Protein AF-A0A9D2LM99-F1 (afdb_monomer_lite)

Structure (mmCIF, N/CA/C/O backbone):
data_AF-A0A9D2LM99-F1
#
_entry.id   AF-A0A9D2LM99-F1
#
loop_
_atom_site.group_PDB
_atom_site.id
_atom_site.type_symbol
_atom_site.label_atom_id
_atom_site.label_alt_id
_atom_site.label_comp_id
_atom_site.label_asym_id
_atom_site.label_entity_id
_atom_site.label_seq_id
_atom_site.pdbx_PDB_ins_code
_atom_site.Cartn_x
_atom_site.Cartn_y
_atom_site.Cartn_z
_atom_site.occupancy
_atom_site.B_iso_or_equiv
_atom_site.auth_seq_id
_atom_site.auth_comp_id
_atom_site.auth_asym_id
_atom_site.auth_atom_id
_atom_site.pdbx_PDB_model_num
ATOM 1 N N . MET A 1 1 ? -6.825 -0.199 -17.457 1.00 86.19 1 MET A N 1
ATOM 2 C CA . MET A 1 1 ? -7.559 -1.390 -16.972 1.00 86.19 1 MET A CA 1
ATOM 3 C C . MET A 1 1 ? -7.053 -1.706 -15.575 1.00 86.19 1 MET A C 1
ATOM 5 O O . MET A 1 1 ? -5.858 -1.558 -15.360 1.00 86.19 1 MET A O 1
ATOM 9 N N . VAL A 1 2 ? -7.929 -2.083 -14.642 1.00 91.19 2 VAL A N 1
ATOM 10 C CA . VAL A 1 2 ? -7.531 -2.520 -13.291 1.00 91.19 2 VAL A CA 1
ATOM 11 C C . VAL A 1 2 ? -7.297 -4.029 -13.312 1.00 91.19 2 VAL A C 1
ATOM 13 O O . VAL A 1 2 ? -8.066 -4.754 -13.942 1.00 91.19 2 VAL A O 1
ATOM 16 N N . VAL A 1 3 ? -6.250 -4.497 -12.635 1.00 93.00 3 VAL A N 1
ATOM 17 C CA . VAL A 1 3 ? -5.915 -5.921 -12.495 1.00 93.00 3 VAL A CA 1
ATOM 18 C C . VAL A 1 3 ? -5.859 -6.301 -11.017 1.00 93.00 3 VAL A C 1
ATOM 20 O O . VAL A 1 3 ? -5.583 -5.453 -10.170 1.00 93.00 3 VAL A O 1
ATOM 23 N N . ARG A 1 4 ? -6.145 -7.567 -10.699 1.00 93.56 4 ARG A N 1
ATOM 24 C CA . ARG A 1 4 ? -5.966 -8.111 -9.347 1.00 93.56 4 ARG A CA 1
ATOM 25 C C . ARG A 1 4 ? -4.602 -8.780 -9.267 1.00 93.56 4 ARG A C 1
ATOM 27 O O . ARG A 1 4 ? -4.333 -9.678 -10.058 1.00 93.56 4 ARG A O 1
ATOM 34 N N . LEU A 1 5 ? -3.785 -8.334 -8.322 1.00 91.56 5 LEU A N 1
ATOM 35 C CA . LEU A 1 5 ? -2.447 -8.855 -8.055 1.00 91.56 5 LEU A CA 1
ATOM 36 C C . LEU A 1 5 ? -2.406 -9.418 -6.630 1.00 91.56 5 LEU A C 1
ATOM 38 O O . LEU A 1 5 ? -3.048 -8.841 -5.743 1.00 91.56 5 LEU A O 1
ATOM 42 N N . PRO A 1 6 ? -1.705 -10.536 -6.387 1.00 93.56 6 PRO A N 1
ATOM 43 C CA . PRO A 1 6 ? -1.456 -10.992 -5.030 1.00 93.56 6 PRO A CA 1
ATOM 44 C C . PRO A 1 6 ? -0.489 -10.024 -4.334 1.00 93.56 6 PRO A C 1
ATOM 46 O O . PRO A 1 6 ? 0.394 -9.444 -4.955 1.00 93.56 6 PRO A O 1
ATOM 49 N N . LEU A 1 7 ? -0.638 -9.847 -3.020 1.00 90.56 7 LEU A N 1
ATOM 50 C CA . LEU A 1 7 ? 0.230 -8.934 -2.261 1.00 90.56 7 LEU A CA 1
ATOM 51 C C . LEU A 1 7 ? 1.702 -9.378 -2.251 1.00 90.56 7 LEU A C 1
ATOM 53 O O . LEU A 1 7 ? 2.578 -8.555 -2.024 1.00 90.56 7 LEU A O 1
ATOM 57 N N . THR A 1 8 ? 1.972 -10.663 -2.496 1.00 93.69 8 THR A N 1
ATOM 58 C CA . THR A 1 8 ? 3.326 -11.232 -2.597 1.00 93.69 8 THR A CA 1
ATOM 59 C C . THR A 1 8 ? 4.108 -10.741 -3.813 1.00 93.69 8 THR A C 1
ATOM 61 O O . THR A 1 8 ? 5.331 -10.803 -3.787 1.00 93.69 8 THR A O 1
ATOM 64 N N . ASP A 1 9 ? 3.404 -10.236 -4.826 1.00 92.25 9 ASP A N 1
ATOM 65 C CA . ASP A 1 9 ? 3.954 -9.655 -6.057 1.00 92.25 9 ASP A CA 1
ATOM 66 C C . ASP A 1 9 ? 4.178 -8.133 -5.887 1.00 92.25 9 ASP A C 1
ATOM 68 O O . ASP A 1 9 ? 4.546 -7.408 -6.802 1.00 92.25 9 ASP A O 1
ATOM 72 N N . LEU A 1 10 ? 3.913 -7.582 -4.696 1.00 91.69 10 LEU A N 1
ATOM 73 C CA . LEU A 1 10 ? 4.171 -6.175 -4.405 1.00 91.69 10 LEU A CA 1
ATOM 74 C C . LEU A 1 10 ? 5.472 -6.031 -3.622 1.00 91.69 10 LEU A C 1
ATOM 76 O O . LEU A 1 10 ? 5.665 -6.627 -2.562 1.00 91.69 10 LEU A O 1
ATOM 80 N N . HIS A 1 11 ? 6.344 -5.162 -4.124 1.00 90.19 11 HIS A N 1
ATOM 81 C CA . HIS A 1 11 ? 7.610 -4.830 -3.489 1.00 90.19 11 HIS A CA 1
ATOM 82 C C . HIS A 1 11 ? 7.594 -3.422 -2.903 1.00 90.19 11 HIS A C 1
ATOM 84 O O . HIS A 1 11 ? 6.904 -2.521 -3.385 1.00 90.19 11 HIS A O 1
ATOM 90 N N . THR A 1 12 ? 8.385 -3.231 -1.850 1.00 88.69 12 THR A N 1
ATOM 91 C CA . THR A 1 12 ? 8.619 -1.906 -1.283 1.00 88.69 12 THR A CA 1
ATOM 92 C C . THR A 1 12 ? 9.300 -1.004 -2.308 1.00 88.69 12 THR A C 1
ATOM 94 O O . THR A 1 12 ? 10.094 -1.457 -3.131 1.00 88.69 12 THR A O 1
ATOM 97 N N . PHE A 1 13 ? 8.992 0.290 -2.243 1.00 87.75 13 PHE A N 1
ATOM 98 C CA . PHE A 1 13 ? 9.62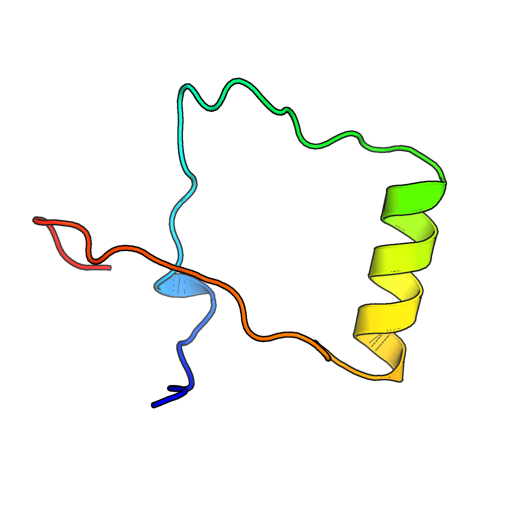4 1.308 -3.073 1.00 87.75 13 PHE A CA 1
ATOM 99 C C . PHE A 1 13 ? 10.663 2.064 -2.229 1.00 87.75 13 PHE A C 1
ATOM 101 O O . PHE A 1 13 ? 10.281 2.979 -1.492 1.00 87.7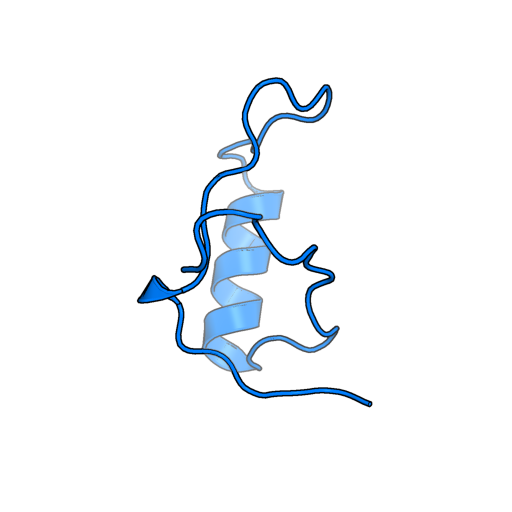5 13 PHE A O 1
ATOM 108 N N . PRO A 1 14 ? 11.943 1.638 -2.236 1.00 85.31 14 PRO A N 1
ATOM 109 C CA . PRO A 1 14 ? 12.982 2.283 -1.438 1.00 85.31 14 PRO A CA 1
ATOM 110 C C . PRO A 1 14 ? 13.250 3.716 -1.923 1.00 85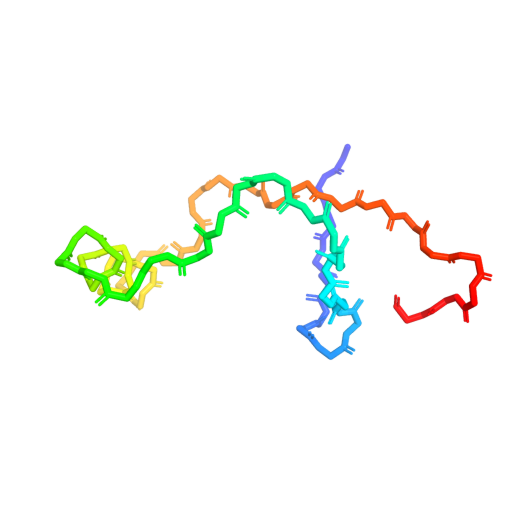.31 14 PRO A C 1
ATOM 112 O O . PRO A 1 14 ? 12.925 4.071 -3.054 1.00 85.31 14 PRO A O 1
ATOM 115 N N . ASP A 1 15 ? 13.836 4.534 -1.045 1.00 85.56 15 ASP A N 1
ATOM 116 C CA . ASP A 1 15 ? 14.263 5.916 -1.329 1.00 85.56 15 ASP A CA 1
ATOM 117 C C . ASP A 1 15 ? 13.132 6.884 -1.725 1.00 85.56 15 ASP A C 1
ATOM 119 O O . ASP A 1 15 ? 13.351 7.918 -2.361 1.00 85.56 15 ASP A O 1
ATOM 123 N N . HIS A 1 16 ? 11.900 6.578 -1.312 1.00 83.19 16 HIS A N 1
ATOM 124 C CA . HIS A 1 16 ? 10.754 7.446 -1.540 1.00 83.19 16 HIS A CA 1
ATOM 125 C C . HIS A 1 16 ? 10.740 8.638 -0.558 1.00 83.19 16 HIS A C 1
ATOM 127 O O . HIS A 1 16 ? 10.864 8.433 0.652 1.00 83.19 16 HIS A O 1
ATOM 133 N N . PRO A 1 17 ? 10.539 9.889 -1.028 1.00 88.50 17 PRO A N 1
ATOM 134 C CA . PRO A 1 17 ? 10.584 11.079 -0.170 1.00 88.50 17 PRO A CA 1
ATOM 135 C C . PRO A 1 17 ? 9.430 11.151 0.841 1.00 88.50 17 PRO A C 1
ATOM 137 O O . PRO A 1 17 ? 9.534 11.857 1.842 1.00 88.50 17 PRO A O 1
ATOM 140 N N . PHE A 1 18 ? 8.337 10.421 0.598 1.00 87.06 18 PHE A N 1
ATOM 141 C CA . PHE A 1 18 ? 7.238 10.278 1.550 1.00 87.06 18 PHE A CA 1
ATOM 142 C C . PHE A 1 18 ? 7.403 8.992 2.352 1.00 87.06 18 PHE A C 1
ATOM 144 O O . PHE A 1 18 ? 7.532 7.912 1.773 1.00 87.06 18 PHE A O 1
ATOM 151 N N . GLN A 1 19 ? 7.351 9.120 3.675 1.00 81.69 19 GLN A N 1
ATOM 152 C CA . GLN A 1 19 ? 7.474 8.012 4.617 1.00 81.69 19 GLN A CA 1
ATOM 153 C C . GLN A 1 19 ? 6.095 7.536 5.073 1.00 81.69 19 GLN A C 1
ATOM 155 O O . GLN A 1 19 ? 5.174 8.339 5.231 1.00 81.69 19 GLN A O 1
ATOM 160 N N . VAL A 1 20 ? 5.970 6.233 5.332 1.00 84.81 20 VAL A N 1
ATOM 161 C CA . VAL A 1 20 ? 4.793 5.671 6.003 1.00 84.81 20 VAL A CA 1
ATOM 162 C C . VAL A 1 20 ? 4.851 6.080 7.471 1.00 84.81 20 VAL A C 1
ATOM 164 O O . VAL A 1 20 ? 5.802 5.738 8.174 1.00 84.81 20 VAL A O 1
ATOM 167 N N . ARG A 1 21 ? 3.848 6.832 7.925 1.00 91.06 21 ARG A N 1
ATOM 168 C CA . ARG A 1 21 ? 3.710 7.239 9.326 1.00 91.06 21 ARG A CA 1
ATOM 169 C C . ARG A 1 21 ? 2.795 6.243 10.026 1.00 91.06 21 ARG A C 1
ATOM 171 O O . ARG A 1 21 ? 1.741 5.908 9.501 1.00 91.06 21 ARG A O 1
ATOM 178 N N . ASP A 1 22 ? 3.209 5.760 11.192 1.00 90.88 22 ASP A N 1
ATOM 179 C CA . ASP A 1 22 ? 2.375 4.895 12.037 1.00 90.88 22 ASP A CA 1
ATOM 180 C C . ASP A 1 22 ? 1.623 5.745 13.070 1.00 90.88 22 ASP A C 1
ATOM 182 O O . ASP A 1 22 ? 1.885 5.709 14.276 1.00 90.88 22 ASP A O 1
ATOM 186 N N . ASP A 1 23 ? 0.749 6.606 12.556 1.00 94.81 23 ASP A N 1
ATOM 187 C CA . ASP A 1 23 ? -0.050 7.552 13.326 1.00 94.81 23 ASP A CA 1
ATOM 188 C C . ASP A 1 23 ? -1.545 7.192 13.305 1.00 94.81 23 ASP A C 1
ATOM 190 O O . ASP A 1 23 ? -1.960 6.114 12.872 1.00 94.81 23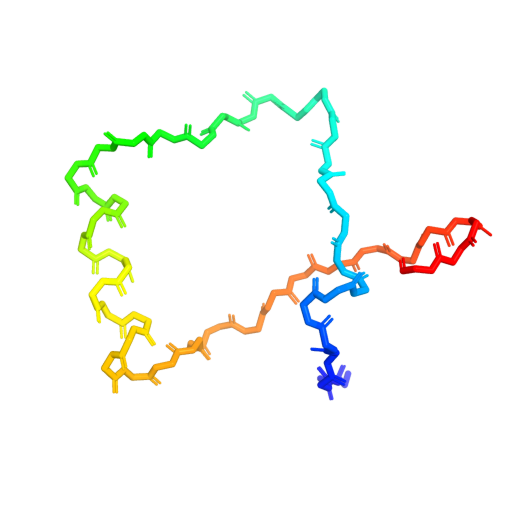 ASP A O 1
ATOM 194 N N . GLU A 1 24 ? -2.362 8.068 13.886 1.00 96.50 24 GLU A N 1
ATOM 195 C CA . GLU A 1 24 ? -3.801 7.854 14.018 1.00 96.50 24 GLU A CA 1
ATOM 196 C C . GLU A 1 24 ? -4.509 7.794 12.657 1.00 96.50 24 GLU A C 1
ATOM 198 O O . GLU A 1 24 ? -5.299 6.876 12.441 1.00 96.50 24 GLU A O 1
ATOM 203 N N . GLU A 1 25 ? -4.140 8.654 11.702 1.00 94.38 25 GLU A N 1
ATOM 204 C CA . GLU A 1 25 ? -4.708 8.634 10.345 1.00 94.38 25 GLU A CA 1
ATOM 205 C C . GLU A 1 25 ? -4.434 7.295 9.636 1.00 94.38 25 GLU A C 1
ATOM 207 O O . GLU A 1 25 ? -5.319 6.719 8.984 1.00 94.38 25 GLU A O 1
ATOM 212 N N . MET A 1 26 ? -3.226 6.738 9.795 1.00 94.94 26 MET A N 1
ATOM 213 C CA . MET A 1 26 ? -2.918 5.412 9.253 1.00 94.94 26 MET A CA 1
ATOM 214 C C . MET A 1 26 ? -3.757 4.314 9.923 1.00 94.94 26 MET A C 1
ATOM 216 O O . MET A 1 26 ? -4.226 3.389 9.251 1.00 94.94 26 MET A O 1
ATOM 220 N N . ARG A 1 27 ? -4.014 4.412 11.234 1.00 96.06 27 ARG A N 1
ATOM 221 C CA . ARG A 1 27 ? -4.870 3.452 11.956 1.00 96.06 27 ARG A CA 1
ATOM 222 C C . ARG A 1 27 ? -6.318 3.496 11.487 1.00 96.06 27 ARG A C 1
ATOM 224 O O . ARG A 1 27 ? -6.908 2.429 11.301 1.00 96.06 27 ARG A O 1
ATOM 231 N N . GLU A 1 28 ? -6.873 4.682 11.260 1.00 96.12 28 GLU A N 1
ATOM 232 C CA . GLU A 1 28 ? -8.218 4.841 10.694 1.00 96.12 28 GLU A CA 1
ATOM 233 C C . GLU A 1 28 ? -8.296 4.251 9.282 1.00 96.12 28 GLU A C 1
ATOM 235 O O . GLU A 1 28 ? -9.221 3.501 8.959 1.00 96.12 28 GLU A O 1
ATOM 240 N N . THR A 1 29 ? -7.265 4.485 8.466 1.00 94.50 29 THR A N 1
ATOM 241 C CA . THR A 1 29 ? -7.164 3.907 7.119 1.00 94.50 29 THR A CA 1
ATOM 242 C C . THR A 1 29 ? -7.148 2.376 7.163 1.00 94.50 29 THR A C 1
ATOM 244 O O . THR A 1 29 ? -7.864 1.729 6.398 1.00 94.50 29 THR A O 1
ATOM 247 N N . ILE A 1 30 ? -6.396 1.770 8.090 1.00 95.75 30 ILE A N 1
ATOM 248 C CA . ILE A 1 30 ? -6.370 0.310 8.281 1.00 95.75 30 ILE A CA 1
ATOM 249 C C . ILE A 1 30 ? -7.760 -0.226 8.646 1.00 95.75 30 ILE A C 1
ATOM 251 O O . ILE A 1 30 ? -8.156 -1.279 8.140 1.00 95.75 30 ILE A O 1
ATOM 255 N N . GLN A 1 31 ? -8.495 0.459 9.526 1.00 97.19 31 GLN A N 1
ATOM 256 C CA . GLN A 1 31 ? -9.854 0.048 9.893 1.00 97.19 31 GLN A CA 1
ATOM 257 C C . GLN A 1 31 ? -10.804 0.138 8.694 1.00 97.19 31 GLN A C 1
ATOM 259 O O . GLN A 1 31 ? -11.499 -0.833 8.400 1.00 97.19 31 GLN A O 1
ATOM 264 N N . SER A 1 32 ? -10.748 1.237 7.940 1.00 97.31 32 SER A N 1
ATOM 265 C CA . SER A 1 32 ? -11.553 1.432 6.730 1.00 97.31 32 SER A CA 1
ATOM 266 C C . SER A 1 32 ? -11.284 0.358 5.670 1.00 97.31 32 SER A C 1
ATOM 268 O O . SER A 1 32 ? -12.217 -0.252 5.151 1.00 97.31 32 SER A O 1
ATOM 270 N N . VAL A 1 33 ? -10.014 0.030 5.405 1.00 96.38 33 VAL A N 1
ATOM 271 C CA . VAL A 1 33 ? -9.653 -1.028 4.444 1.00 96.38 33 VAL A CA 1
ATOM 272 C C . VAL A 1 33 ? -10.140 -2.404 4.904 1.00 96.38 33 VAL A C 1
ATOM 274 O O . VAL A 1 33 ? -10.528 -3.219 4.069 1.00 96.38 33 VAL A O 1
ATOM 277 N N . LYS A 1 34 ? -10.154 -2.687 6.213 1.00 96.56 34 LYS A N 1
ATOM 278 C CA . LYS A 1 34 ? -10.701 -3.951 6.738 1.00 96.56 34 LYS A CA 1
ATOM 279 C C . LYS A 1 34 ? -12.211 -4.062 6.539 1.00 96.56 34 LYS A C 1
ATOM 281 O O . LYS A 1 34 ? -12.693 -5.164 6.295 1.00 96.56 34 LYS A O 1
ATOM 286 N N . GLU A 1 35 ? -12.938 -2.956 6.666 1.00 97.69 35 GLU A N 1
ATOM 287 C CA . GLU A 1 35 ? -14.400 -2.944 6.582 1.00 97.69 35 GLU A CA 1
ATOM 288 C C . GLU A 1 35 ? -14.907 -2.857 5.136 1.00 97.69 35 GLU A C 1
ATOM 290 O O . GLU A 1 35 ? -15.806 -3.603 4.748 1.00 97.69 35 GLU A O 1
ATOM 295 N N . TYR A 1 36 ? -14.294 -2.001 4.317 1.00 96.88 36 TYR A N 1
ATOM 296 C CA . TYR A 1 36 ? -14.774 -1.673 2.969 1.00 96.88 36 TYR A CA 1
ATOM 297 C C . TYR A 1 36 ? -13.855 -2.167 1.845 1.00 96.88 36 TYR A C 1
ATOM 299 O O . TYR A 1 36 ? -14.226 -2.118 0.671 1.00 96.88 36 TYR A O 1
ATOM 307 N N . GLY A 1 37 ? -12.660 -2.657 2.177 1.00 94.44 37 GLY A N 1
ATOM 308 C CA . GLY A 1 37 ? -11.628 -2.976 1.196 1.00 94.44 37 GLY A CA 1
ATOM 309 C C . GLY A 1 37 ? -10.927 -1.733 0.641 1.00 94.44 37 GLY A C 1
ATOM 310 O O . GLY A 1 37 ? -11.076 -0.612 1.125 1.00 94.44 37 GLY A O 1
ATOM 311 N N . VAL A 1 38 ? -10.121 -1.936 -0.401 1.00 94.56 38 VAL A N 1
ATOM 312 C CA . VAL A 1 38 ? -9.420 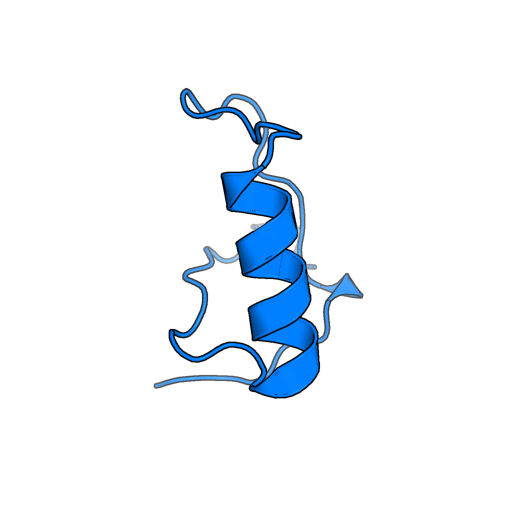-0.849 -1.096 1.00 94.56 38 VAL A CA 1
ATOM 313 C C . VAL A 1 38 ? -10.376 -0.183 -2.087 1.00 94.56 38 VAL A C 1
ATOM 315 O O . VAL A 1 38 ? -10.740 -0.779 -3.099 1.00 94.56 38 VAL A O 1
ATOM 318 N N . ILE A 1 39 ? -10.770 1.059 -1.797 1.00 94.19 39 ILE A N 1
ATOM 319 C CA . ILE A 1 39 ? -11.740 1.818 -2.607 1.00 94.19 39 ILE A CA 1
ATOM 320 C C . ILE A 1 39 ? -11.089 2.379 -3.879 1.00 94.19 39 ILE A C 1
ATOM 322 O O . ILE A 1 39 ? -11.680 2.350 -4.958 1.00 94.19 39 ILE A O 1
ATOM 326 N N . VAL A 1 40 ? -9.857 2.878 -3.760 1.00 94.06 40 VAL A N 1
ATOM 327 C CA . VAL A 1 40 ? -9.082 3.430 -4.877 1.00 94.06 40 VAL A CA 1
ATOM 328 C C . VAL A 1 40 ? -7.975 2.443 -5.244 1.00 94.06 40 VAL A C 1
ATOM 330 O O . VAL A 1 40 ? -7.142 2.149 -4.386 1.00 94.06 40 VAL A O 1
ATOM 333 N N . PRO A 1 41 ? -7.926 1.929 -6.488 1.00 94.12 41 PRO A N 1
ATOM 334 C CA . PRO A 1 41 ? -6.878 1.0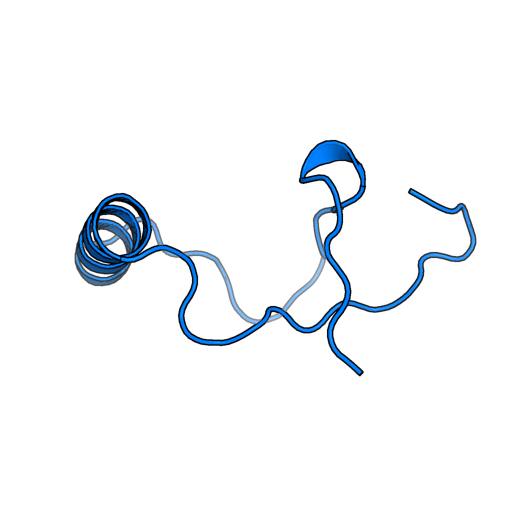05 -6.903 1.00 94.12 41 PRO A CA 1
ATOM 335 C C . PRO A 1 41 ? -5.476 1.587 -6.702 1.00 94.12 41 PRO A C 1
ATOM 337 O O . PRO A 1 41 ? -5.224 2.747 -7.028 1.00 94.12 41 PRO A O 1
ATOM 340 N N . ALA A 1 42 ? -4.553 0.759 -6.215 1.00 92.19 42 ALA A N 1
ATOM 341 C CA . ALA A 1 42 ? -3.150 1.133 -6.099 1.00 92.19 42 ALA A CA 1
ATOM 342 C C . ALA A 1 42 ? -2.504 1.315 -7.484 1.00 92.19 42 ALA A C 1
ATOM 344 O O . ALA A 1 42 ? -2.846 0.624 -8.447 1.00 92.19 42 ALA A O 1
ATOM 345 N N . ILE A 1 43 ? -1.538 2.230 -7.568 1.00 91.94 43 ILE A N 1
ATOM 346 C CA . ILE A 1 43 ? -0.718 2.445 -8.762 1.00 91.94 43 ILE A CA 1
ATOM 347 C C . ILE A 1 43 ? 0.618 1.743 -8.539 1.00 91.94 43 ILE A C 1
ATOM 349 O O . ILE A 1 43 ? 1.298 2.001 -7.549 1.00 91.94 43 ILE A O 1
ATOM 353 N N . VAL A 1 44 ? 0.995 0.872 -9.471 1.00 91.00 44 VAL A N 1
ATOM 354 C CA . VAL A 1 44 ? 2.245 0.105 -9.419 1.00 91.00 44 VAL A CA 1
ATOM 355 C C . VAL A 1 44 ? 3.021 0.265 -10.722 1.00 91.00 44 VAL A C 1
ATOM 357 O O . VAL A 1 44 ? 2.443 0.562 -11.771 1.00 91.00 44 VAL A O 1
ATOM 360 N N . ARG A 1 45 ? 4.339 0.067 -10.662 1.00 90.25 45 ARG A N 1
ATOM 361 C CA . ARG A 1 45 ? 5.225 0.019 -11.829 1.00 90.25 45 ARG A CA 1
ATOM 362 C C . ARG A 1 45 ? 5.799 -1.396 -11.944 1.00 90.25 45 ARG A C 1
ATOM 364 O O . ARG A 1 45 ? 6.285 -1.893 -10.932 1.00 90.25 45 ARG A O 1
ATOM 371 N N . PRO A 1 46 ? 5.795 -2.016 -13.138 1.00 88.62 46 PRO A N 1
ATOM 372 C CA . PRO A 1 46 ? 6.482 -3.285 -13.344 1.00 88.62 46 PRO A CA 1
ATOM 373 C C . PRO A 1 46 ? 7.963 -3.170 -12.979 1.00 88.62 46 PRO A C 1
ATOM 375 O O . PRO A 1 46 ? 8.633 -2.216 -13.386 1.00 88.62 46 PRO A O 1
ATOM 378 N N . ARG A 1 47 ? 8.469 -4.141 -12.225 1.00 85.69 47 ARG A N 1
ATOM 379 C CA . ARG A 1 47 ? 9.895 -4.282 -11.930 1.00 85.69 47 ARG A CA 1
ATOM 380 C C . ARG A 1 47 ? 10.568 -5.078 -13.050 1.00 85.69 47 ARG A C 1
ATOM 382 O O . ARG A 1 47 ? 9.985 -6.036 -13.546 1.00 85.69 47 ARG A O 1
ATOM 389 N N . GLU A 1 48 ? 11.795 -4.712 -13.429 1.00 81.44 48 GLU A N 1
ATOM 390 C CA . GLU A 1 48 ? 12.553 -5.442 -14.466 1.00 81.44 48 GLU A CA 1
ATOM 391 C C . GLU A 1 48 ? 12.791 -6.915 -14.098 1.00 81.44 48 GLU A C 1
ATOM 393 O O . GLU A 1 48 ? 12.772 -7.781 -14.965 1.00 81.44 48 GLU A O 1
ATOM 398 N N . GLU A 1 49 ? 12.961 -7.204 -12.808 1.00 78.44 49 GLU A N 1
ATOM 399 C CA . GLU A 1 49 ? 13.196 -8.555 -12.280 1.00 78.44 49 GLU A CA 1
ATOM 400 C C . GLU A 1 49 ? 11.906 -9.382 -12.111 1.00 78.44 49 GLU A C 1
ATOM 402 O O . GLU A 1 49 ? 11.976 -10.557 -11.755 1.00 78.44 49 GLU A O 1
ATOM 407 N N . GLY A 1 50 ? 10.733 -8.798 -12.384 1.00 68.19 50 GLY A N 1
ATOM 408 C CA . GLY A 1 50 ? 9.447 -9.399 -12.032 1.00 68.19 50 GLY A CA 1
ATOM 409 C C . GLY A 1 50 ? 9.236 -9.490 -10.516 1.00 68.19 50 GLY A C 1
ATOM 410 O O . GLY A 1 50 ? 10.056 -8.995 -9.736 1.00 68.19 50 GLY A O 1
ATOM 411 N N . GLY A 1 51 ? 8.123 -10.112 -10.121 1.00 58.81 51 GLY A N 1
ATOM 412 C CA . GLY A 1 51 ? 7.572 -9.941 -8.778 1.00 58.81 51 GLY A CA 1
ATOM 413 C C . GLY A 1 51 ? 6.647 -8.748 -8.794 1.00 58.81 51 GLY A C 1
ATOM 414 O O . GLY A 1 51 ? 7.143 -7.599 -8.879 1.00 58.81 51 GLY A O 1
#

Radius of gyration: 13.22 Å; chains: 1; bounding box: 29×22×31 Å

pLDDT: mean 90.29, std 7.12, range [58.81, 97.69]

Sequence (51 aa):
MVVRLPLTDLHTFPDHPFQVRDDEEMRETIQSVKEYGVIVPAIVRPREEGG

Secondary structure (DSSP, 8-state):
------GGG----TT-SSPPP-SHHHHHHHHHHHHH--SSPPP----TT--

Foldseek 3Di:
DDDDDDCVQDDDDPPDPDDDDPDPVVVVVVVCCVVPNDPDDDDDDADPVGD